Protein AF-F2YLJ5-F1 (afdb_monomer_lite)

Foldseek 3Di:
DDDPPPPPPPPPPPDDPDPVPPDDDDDDPDLLCQVVPDPPWPDDSPDDSVPGDD

Organism: Ciona intestinalis (NCBI:txid7719)

pLDDT: mean 81.45, std 12.67, range [51.84, 95.44]

Radius of gyration: 21.78 Å; chains: 1; bounding box: 47×29×58 Å

Secondary structure (DSSP, 8-state):
----------PPP----SGGGS------SSGGGGGGT-SS----TTS-GGGS--

Sequence (54 aa):
PPFLQNTDKSTPAKGITSGANIPMITELINDTNVQFLDQDDDDDPNTELYLTQP

Structure (mmCIF, N/CA/C/O backbone):
data_AF-F2YLJ5-F1
#
_entry.id   AF-F2YLJ5-F1
#
loop_
_atom_site.group_PDB
_atom_site.id
_atom_site.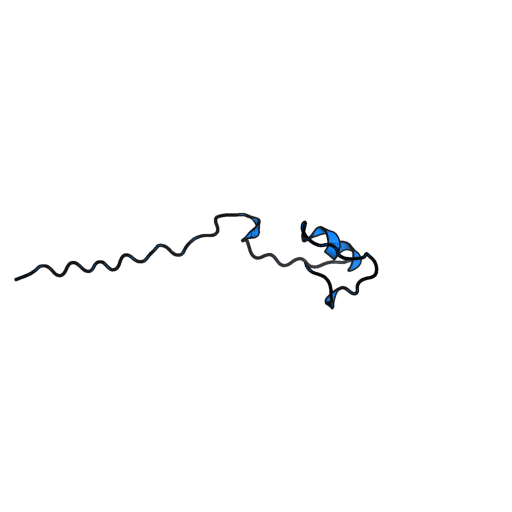type_symbol
_atom_site.label_atom_id
_atom_site.label_alt_id
_atom_site.label_comp_id
_atom_site.label_asym_id
_atom_site.label_entity_id
_atom_site.label_seq_id
_atom_site.pdbx_PDB_ins_code
_atom_site.Cartn_x
_atom_site.Cartn_y
_atom_site.Cartn_z
_atom_site.occupancy
_atom_site.B_iso_or_equiv
_atom_site.auth_seq_id
_atom_site.auth_comp_id
_atom_site.auth_asym_id
_atom_site.auth_atom_id
_atom_site.pdbx_PDB_model_num
ATOM 1 N N . PRO A 1 1 ? -39.401 16.967 46.027 1.00 53.53 1 PRO A N 1
ATOM 2 C CA . PRO A 1 1 ? -38.793 17.260 44.706 1.00 53.53 1 PRO A CA 1
ATOM 3 C C . PRO A 1 1 ? -37.815 16.147 44.285 1.00 53.53 1 PRO A C 1
ATOM 5 O O . PRO A 1 1 ? -36.917 15.835 45.064 1.00 53.53 1 PRO A O 1
ATOM 8 N N . PRO A 1 2 ? -38.008 15.497 43.124 1.00 51.84 2 PRO A N 1
ATOM 9 C CA . PRO A 1 2 ? -37.111 14.441 42.671 1.00 51.84 2 PRO A CA 1
ATOM 10 C C . PRO A 1 2 ? -35.804 15.053 42.156 1.00 51.84 2 PRO A C 1
ATOM 12 O O . PRO A 1 2 ? -35.807 16.082 41.481 1.00 51.84 2 PRO A O 1
ATOM 15 N N . PHE A 1 3 ? -34.686 14.424 42.502 1.00 60.62 3 PHE A N 1
ATOM 16 C CA . PHE A 1 3 ? -33.372 14.761 41.975 1.00 60.62 3 PHE A CA 1
ATOM 17 C C . PHE A 1 3 ? -33.301 14.298 40.514 1.00 60.62 3 PHE A C 1
ATOM 19 O O . PHE A 1 3 ? -33.507 13.120 40.224 1.00 60.62 3 PHE A O 1
ATOM 26 N N . LEU A 1 4 ? -33.046 15.228 39.592 1.00 61.16 4 LEU A N 1
ATOM 27 C CA . LEU A 1 4 ? -32.775 14.925 38.188 1.00 61.16 4 LEU A CA 1
ATOM 28 C C . LEU A 1 4 ? -31.406 14.242 38.097 1.00 61.16 4 LEU A C 1
ATOM 30 O O . LEU A 1 4 ? -30.369 14.902 38.090 1.00 61.16 4 LEU A O 1
ATOM 34 N N . GLN A 1 5 ? -31.396 12.912 38.065 1.00 61.84 5 GLN A N 1
ATOM 35 C CA . GLN A 1 5 ? -30.204 12.150 37.720 1.00 61.84 5 GLN A CA 1
ATOM 36 C C . GLN A 1 5 ? -30.073 12.158 36.193 1.00 61.84 5 GLN A C 1
ATOM 38 O O . GLN A 1 5 ? -30.622 11.292 35.516 1.00 61.84 5 GLN A O 1
ATOM 43 N N . ASN A 1 6 ? -29.352 13.138 35.644 1.00 55.44 6 ASN A N 1
ATOM 44 C CA . ASN A 1 6 ? -28.922 13.079 34.249 1.00 55.44 6 ASN A CA 1
ATOM 45 C C . ASN A 1 6 ? -27.918 11.929 34.114 1.00 55.44 6 ASN A C 1
ATOM 47 O O . ASN A 1 6 ? -26.751 12.051 34.486 1.00 55.44 6 ASN A O 1
ATOM 51 N N . THR A 1 7 ? -28.384 10.781 33.629 1.00 60.22 7 THR A N 1
ATOM 52 C CA . THR A 1 7 ? -27.530 9.674 33.197 1.00 60.22 7 THR A CA 1
ATOM 53 C C . THR A 1 7 ? -27.163 9.857 31.730 1.00 60.22 7 THR A C 1
ATOM 55 O O . THR A 1 7 ? -27.412 8.972 30.915 1.00 60.22 7 THR A O 1
ATOM 58 N N . ASP A 1 8 ? -26.544 10.983 31.383 1.00 60.84 8 ASP A N 1
ATOM 59 C CA . ASP A 1 8 ? -25.799 11.064 30.130 1.00 60.84 8 ASP A CA 1
ATOM 60 C C . ASP A 1 8 ? -24.487 10.306 30.350 1.00 60.84 8 ASP A C 1
ATOM 62 O O . ASP A 1 8 ? -23.422 10.887 30.557 1.00 60.84 8 ASP A O 1
ATOM 66 N N . LYS A 1 9 ? -24.560 8.966 30.373 1.00 62.38 9 LYS A N 1
ATOM 67 C CA . LYS A 1 9 ? -23.372 8.152 30.117 1.00 62.38 9 LYS A CA 1
ATOM 68 C C . LYS A 1 9 ? -23.018 8.409 28.661 1.00 62.38 9 LYS A C 1
ATOM 70 O O . LYS A 1 9 ? -23.470 7.685 27.779 1.00 62.38 9 LYS A O 1
ATOM 75 N N . SER A 1 10 ? -22.223 9.444 28.414 1.00 64.19 10 SER A N 1
ATOM 76 C CA . SER A 1 10 ? -21.434 9.517 27.199 1.00 64.19 10 SER A CA 1
ATOM 77 C C . SER A 1 10 ? -20.589 8.249 27.190 1.00 64.19 10 SER A C 1
ATOM 79 O O . SER A 1 10 ? -19.650 8.082 27.968 1.00 64.19 10 SER A O 1
ATOM 81 N N . THR A 1 11 ? -20.996 7.268 26.386 1.00 65.38 11 THR A N 1
ATOM 82 C CA . THR A 1 11 ? -20.114 6.158 26.043 1.00 65.38 11 THR A CA 1
ATOM 83 C C . THR A 1 11 ? -18.813 6.798 25.579 1.00 65.38 11 THR A C 1
ATOM 85 O O . THR A 1 11 ? -18.872 7.609 24.647 1.00 65.38 11 THR A O 1
ATOM 88 N N . PRO A 1 12 ? -17.672 6.532 26.241 1.00 64.25 12 PRO A N 1
ATOM 89 C CA . PRO A 1 12 ? -16.414 7.114 25.812 1.00 64.25 12 PRO A CA 1
ATOM 90 C C . PRO A 1 12 ? -16.238 6.754 24.341 1.00 64.25 12 PRO A C 1
ATOM 92 O O . PRO A 1 12 ? -16.486 5.604 23.963 1.00 64.25 12 PRO A O 1
ATOM 95 N N . ALA A 1 13 ? -15.897 7.749 23.515 1.00 69.19 13 ALA A N 1
ATOM 96 C CA . ALA A 1 13 ? -15.604 7.523 22.108 1.00 69.19 13 ALA A CA 1
ATOM 97 C C . ALA A 1 13 ? -14.641 6.337 22.038 1.00 69.1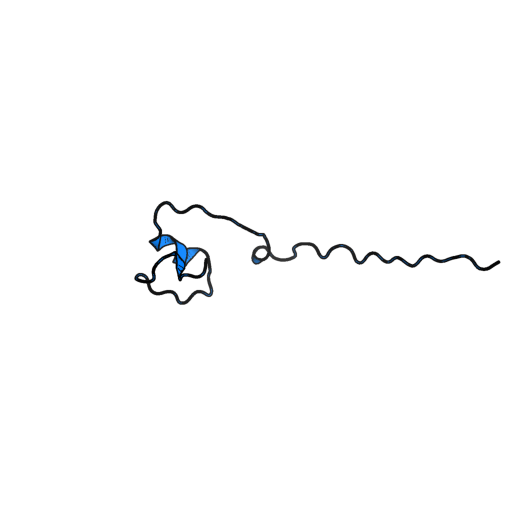9 13 ALA A C 1
ATOM 99 O O . ALA A 1 13 ? -13.589 6.354 22.680 1.00 69.19 13 ALA A O 1
ATOM 100 N N . LYS A 1 14 ? -15.074 5.257 21.383 1.00 75.94 14 LYS A N 1
ATOM 101 C CA . LYS A 1 14 ? -14.347 3.992 21.371 1.00 75.94 14 LYS A CA 1
ATOM 102 C C . LYS A 1 14 ? -12.996 4.269 20.710 1.00 75.94 14 LYS A C 1
ATOM 104 O O . LYS A 1 14 ? -12.944 4.507 19.509 1.00 75.94 14 LYS A O 1
ATOM 109 N N . GLY A 1 15 ? -11.943 4.357 21.521 1.00 83.69 15 GLY A N 1
ATOM 110 C CA . GLY A 1 15 ? -10.595 4.652 21.045 1.00 83.69 15 GLY A CA 1
ATOM 111 C C . GLY A 1 15 ? -10.077 3.548 20.126 1.00 83.69 15 GLY A C 1
ATOM 112 O O . GLY A 1 15 ? -10.644 2.457 20.065 1.00 83.69 15 GLY A O 1
ATOM 113 N N . ILE A 1 16 ? -8.985 3.827 19.420 1.00 89.62 16 ILE A N 1
ATOM 114 C CA . ILE A 1 16 ? -8.304 2.841 18.578 1.00 89.62 16 ILE A CA 1
ATOM 115 C C . ILE A 1 16 ? -7.703 1.760 19.488 1.00 89.62 16 ILE A C 1
ATOM 117 O O . ILE A 1 16 ? -6.887 2.062 20.355 1.00 89.62 16 ILE A O 1
ATOM 121 N N . THR A 1 17 ? -8.125 0.504 19.319 1.00 92.12 17 THR A N 1
ATOM 122 C CA . THR A 1 17 ? -7.700 -0.626 20.171 1.00 92.12 17 THR A CA 1
ATOM 123 C C . THR A 1 17 ? -6.714 -1.579 19.496 1.00 92.12 17 THR A C 1
ATOM 125 O O . THR A 1 17 ? -6.209 -2.485 20.152 1.00 92.12 17 THR A O 1
ATOM 128 N N . SER A 1 18 ? -6.454 -1.407 18.199 1.00 93.00 18 SER A N 1
ATOM 129 C CA . SER A 1 18 ? -5.518 -2.212 17.406 1.00 93.00 18 SER A CA 1
ATOM 130 C C . SER A 1 18 ? -4.729 -1.307 16.463 1.00 93.00 18 SER A C 1
ATOM 132 O O . SER A 1 18 ? -5.265 -0.318 15.964 1.00 93.00 18 SER A O 1
ATOM 134 N N . GLY A 1 19 ? -3.460 -1.645 16.222 1.00 91.06 19 GLY A N 1
ATOM 135 C CA . GLY A 1 19 ? -2.578 -0.881 15.336 1.00 91.06 19 GLY A CA 1
ATOM 136 C C . GLY A 1 19 ? -3.083 -0.819 13.893 1.00 91.06 19 GLY A C 1
ATOM 137 O O . GLY A 1 19 ? -2.970 0.226 13.270 1.00 91.06 19 GLY A O 1
ATOM 138 N N . ALA A 1 20 ? -3.739 -1.881 13.413 1.00 90.44 20 ALA A N 1
ATOM 139 C CA . ALA A 1 20 ? -4.353 -1.923 12.081 1.00 90.44 20 ALA A CA 1
ATOM 140 C C . ALA A 1 20 ? -5.502 -0.908 11.905 1.00 90.44 20 ALA A C 1
ATOM 142 O O . ALA A 1 20 ? -5.895 -0.587 10.794 1.00 90.44 20 ALA A O 1
ATOM 143 N N . ASN A 1 21 ? -6.056 -0.383 13.003 1.00 91.62 21 ASN A N 1
ATOM 144 C CA . ASN A 1 21 ? -7.116 0.626 12.968 1.00 91.62 21 ASN A CA 1
ATOM 145 C C . ASN A 1 21 ? -6.571 2.064 12.988 1.00 91.62 21 ASN A C 1
ATOM 147 O O . ASN A 1 21 ? -7.361 3.010 13.037 1.00 91.62 21 ASN A O 1
ATOM 151 N N . ILE A 1 22 ? -5.247 2.244 13.007 1.00 92.81 22 ILE A N 1
ATOM 152 C CA . ILE A 1 22 ? -4.621 3.557 12.860 1.00 92.81 22 ILE A CA 1
ATOM 153 C C . ILE A 1 22 ? -4.667 3.921 11.370 1.00 92.81 22 ILE A C 1
ATOM 155 O O . ILE A 1 22 ? -4.106 3.183 10.566 1.00 92.81 22 ILE A O 1
ATOM 159 N N . PRO A 1 23 ? -5.312 5.033 10.975 1.00 91.06 23 PRO A N 1
ATOM 160 C CA . PRO A 1 23 ? -5.312 5.457 9.582 1.00 91.06 23 PRO A CA 1
ATOM 161 C C . PRO A 1 23 ? -3.903 5.896 9.173 1.00 91.06 23 PRO A C 1
ATOM 163 O O . PRO A 1 23 ? -3.303 6.751 9.827 1.00 91.06 23 PRO A O 1
ATOM 166 N N . MET A 1 24 ? -3.399 5.329 8.080 1.00 92.75 24 MET A N 1
ATOM 167 C CA . MET A 1 24 ? -2.070 5.605 7.537 1.00 92.75 24 MET A CA 1
ATOM 168 C C . MET A 1 24 ? -2.183 6.018 6.068 1.00 92.75 24 MET A C 1
ATOM 170 O O . MET A 1 24 ? -3.094 5.596 5.364 1.00 92.75 24 MET A O 1
ATOM 174 N N . ILE A 1 25 ? -1.260 6.864 5.613 1.00 94.31 25 ILE A N 1
ATOM 175 C CA . ILE A 1 25 ? -1.088 7.220 4.201 1.00 94.31 25 ILE A CA 1
ATOM 176 C C . ILE A 1 25 ? 0.400 7.082 3.903 1.00 94.31 25 ILE A C 1
ATOM 178 O O . ILE A 1 25 ? 1.220 7.677 4.607 1.00 94.31 25 ILE A O 1
ATOM 182 N N . THR A 1 26 ? 0.732 6.314 2.869 1.00 91.88 26 THR A N 1
ATOM 183 C CA . THR A 1 26 ? 2.115 6.016 2.489 1.00 91.88 26 THR A CA 1
ATOM 184 C C . THR A 1 26 ? 2.341 6.415 1.037 1.00 91.88 26 THR A C 1
ATOM 186 O O . THR A 1 26 ? 1.659 5.930 0.141 1.00 91.88 26 THR A O 1
ATOM 189 N N . GLU A 1 27 ? 3.301 7.305 0.801 1.00 95.44 27 GLU A N 1
ATOM 190 C CA . GLU A 1 27 ? 3.766 7.631 -0.547 1.00 95.44 27 GLU A CA 1
ATOM 191 C C . GLU A 1 27 ? 4.754 6.561 -1.025 1.00 95.44 27 GLU A C 1
ATOM 193 O O . GLU A 1 27 ? 5.656 6.162 -0.282 1.00 95.44 27 GLU A O 1
ATOM 198 N N . LEU A 1 28 ? 4.597 6.107 -2.269 1.00 93.12 28 LEU A N 1
ATOM 199 C CA . LEU A 1 28 ? 5.461 5.105 -2.883 1.00 93.12 28 LEU A CA 1
ATOM 200 C C . LEU A 1 28 ? 6.279 5.729 -4.016 1.00 93.12 28 LEU A C 1
ATOM 202 O O . LEU A 1 28 ? 5.763 6.481 -4.834 1.00 93.12 28 LEU A O 1
ATOM 206 N N . ILE A 1 29 ? 7.570 5.386 -4.067 1.00 94.44 29 ILE A N 1
ATOM 207 C CA . ILE A 1 29 ? 8.462 5.744 -5.185 1.00 94.44 29 ILE A CA 1
ATOM 208 C C . ILE A 1 29 ? 8.363 4.715 -6.321 1.00 94.44 29 ILE A C 1
ATOM 210 O O . ILE A 1 29 ? 8.638 5.034 -7.474 1.00 94.44 29 ILE A O 1
ATOM 214 N N . ASN A 1 30 ? 8.006 3.473 -5.982 1.00 92.25 30 ASN A N 1
ATOM 215 C CA . ASN A 1 30 ? 7.758 2.402 -6.936 1.00 92.25 30 ASN A CA 1
ATOM 216 C C . ASN A 1 30 ? 6.386 1.786 -6.656 1.00 92.25 30 ASN A C 1
ATOM 218 O O . ASN A 1 30 ? 6.172 1.233 -5.575 1.00 92.25 30 ASN A O 1
ATOM 222 N N . ASP A 1 31 ? 5.507 1.868 -7.647 1.00 90.06 31 ASP A N 1
ATOM 223 C CA . ASP A 1 31 ? 4.120 1.413 -7.600 1.00 90.06 31 ASP A CA 1
ATOM 224 C C . ASP A 1 31 ? 4.016 -0.084 -7.287 1.00 90.06 31 ASP A C 1
ATOM 226 O O . ASP A 1 31 ? 3.120 -0.502 -6.562 1.00 90.06 31 ASP A O 1
ATOM 230 N N . THR A 1 32 ? 4.996 -0.888 -7.718 1.00 89.62 32 THR A N 1
ATOM 231 C CA . THR A 1 32 ? 5.004 -2.336 -7.453 1.00 89.62 32 THR A CA 1
ATOM 232 C C . THR A 1 32 ? 5.189 -2.683 -5.976 1.00 89.62 32 THR A C 1
ATOM 234 O O . THR A 1 32 ? 5.060 -3.839 -5.611 1.00 89.62 32 THR A O 1
ATOM 237 N N . ASN A 1 33 ? 5.543 -1.730 -5.107 1.00 91.19 33 ASN A N 1
ATOM 238 C CA . ASN A 1 33 ? 5.717 -2.000 -3.676 1.00 91.19 33 ASN A CA 1
ATOM 239 C C . ASN A 1 33 ? 4.402 -1.945 -2.882 1.00 91.19 33 ASN A C 1
ATOM 241 O O . ASN A 1 33 ? 4.426 -2.209 -1.681 1.00 91.19 33 ASN A O 1
ATOM 245 N N . VAL A 1 34 ? 3.278 -1.594 -3.517 1.00 91.38 34 VAL A N 1
ATOM 246 C CA . VAL A 1 34 ? 1.967 -1.514 -2.852 1.00 91.38 34 VAL A CA 1
ATOM 247 C C . VAL A 1 34 ? 1.549 -2.848 -2.222 1.00 91.38 34 VAL A C 1
ATOM 249 O O . VAL A 1 34 ? 1.064 -2.849 -1.100 1.00 91.38 34 VAL A O 1
ATOM 252 N N . GLN A 1 35 ? 1.912 -3.970 -2.853 1.00 88.50 35 GLN A N 1
ATOM 253 C CA . GLN A 1 35 ? 1.659 -5.352 -2.412 1.00 88.50 35 GLN A CA 1
ATOM 254 C C . GLN A 1 35 ? 2.225 -5.733 -1.026 1.00 88.50 35 GLN A C 1
ATOM 256 O O . GLN A 1 35 ? 2.091 -6.873 -0.593 1.00 88.50 35 GLN A O 1
ATOM 261 N N . PHE A 1 36 ? 2.978 -4.842 -0.371 1.00 90.62 36 PHE A N 1
ATOM 262 C CA . PHE A 1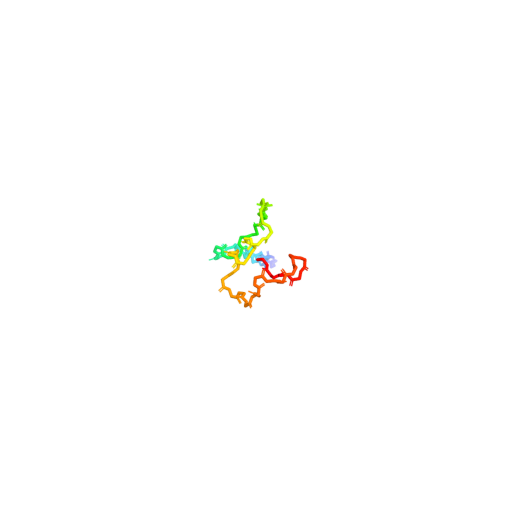 36 ? 3.547 -5.073 0.961 1.00 90.62 36 PHE A CA 1
ATOM 263 C C . PHE A 1 36 ? 2.819 -4.314 2.076 1.00 90.62 36 PHE A C 1
ATOM 265 O O . PHE A 1 36 ? 3.207 -4.462 3.239 1.00 90.62 36 PHE A O 1
ATOM 272 N N . LEU A 1 37 ? 1.863 -3.446 1.733 1.00 91.50 37 LEU A N 1
ATOM 273 C CA . LEU A 1 37 ? 1.157 -2.606 2.697 1.00 91.50 37 LEU A CA 1
ATOM 274 C C . LEU A 1 37 ? 0.070 -3.408 3.428 1.00 91.50 37 LEU A C 1
ATOM 276 O O . LEU A 1 37 ? 0.103 -3.451 4.663 1.00 91.50 37 LEU A O 1
ATOM 280 N N . ASP A 1 38 ? -0.742 -4.153 2.685 1.00 88.56 38 ASP A N 1
ATOM 281 C CA . ASP A 1 38 ? -1.744 -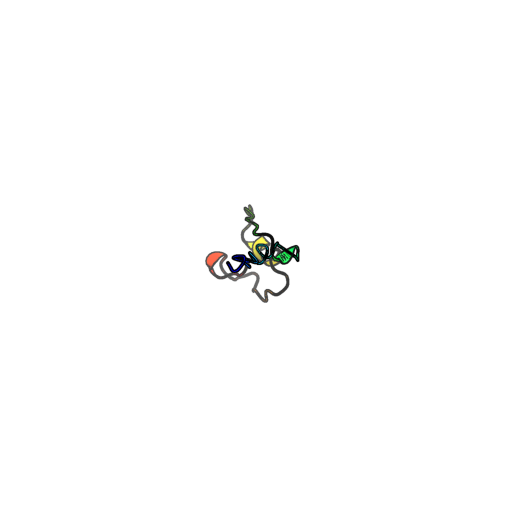5.064 3.227 1.00 88.56 38 ASP A CA 1
ATOM 282 C C . ASP A 1 38 ? -1.249 -6.514 3.219 1.00 88.56 38 ASP A C 1
ATOM 284 O O . ASP A 1 38 ? -0.589 -6.992 2.296 1.00 88.56 38 ASP A O 1
ATOM 288 N N . GLN A 1 39 ? -1.523 -7.227 4.316 1.00 83.94 39 GLN A N 1
ATOM 289 C CA . GLN A 1 39 ? -1.051 -8.605 4.523 1.00 83.94 39 GLN A CA 1
ATOM 290 C C . GLN A 1 39 ? -2.057 -9.670 4.081 1.00 83.94 39 GLN A C 1
ATOM 292 O O . GLN A 1 39 ? -1.712 -10.851 4.049 1.00 83.94 39 GLN A O 1
ATOM 297 N N . ASP A 1 40 ? -3.297 -9.273 3.820 1.00 85.62 40 ASP A N 1
ATOM 298 C CA . ASP A 1 40 ? -4.397 -10.118 3.362 1.00 85.62 40 ASP A CA 1
ATOM 299 C C . ASP A 1 40 ? -4.723 -9.923 1.876 1.00 85.62 40 ASP A C 1
ATOM 301 O O . ASP A 1 40 ? -5.729 -10.451 1.403 1.00 85.62 40 ASP A O 1
ATOM 305 N N . ASP A 1 41 ? -3.858 -9.217 1.149 1.00 83.31 41 ASP A N 1
ATOM 306 C CA . ASP A 1 41 ? -4.005 -8.992 -0.279 1.00 83.31 41 ASP A CA 1
ATOM 307 C C . ASP A 1 41 ? -3.431 -10.149 -1.124 1.00 83.31 41 ASP A C 1
ATOM 309 O O . ASP A 1 41 ? -2.358 -10.690 -0.841 1.00 83.31 41 ASP A O 1
ATOM 313 N N . ASP A 1 42 ? -4.166 -10.515 -2.176 1.00 81.88 42 ASP A N 1
ATOM 314 C CA . ASP A 1 42 ? -3.859 -11.590 -3.134 1.00 81.88 42 ASP A CA 1
ATOM 315 C C . ASP A 1 42 ? -3.381 -11.023 -4.493 1.00 81.88 42 ASP A C 1
ATOM 317 O O . ASP A 1 42 ? -3.418 -11.711 -5.521 1.00 81.88 42 ASP A O 1
ATOM 321 N N . ASP A 1 43 ? -2.958 -9.758 -4.526 1.00 81.12 43 ASP A N 1
ATOM 322 C CA . ASP A 1 43 ? -2.674 -9.039 -5.764 1.00 81.12 43 ASP A CA 1
ATOM 323 C C . ASP A 1 43 ? -1.499 -9.603 -6.594 1.00 81.12 43 ASP A C 1
ATOM 325 O O . ASP A 1 43 ? -0.409 -9.926 -6.106 1.00 81.12 43 ASP A O 1
ATOM 329 N N . ASP A 1 44 ? -1.728 -9.693 -7.913 1.00 83.12 44 ASP A N 1
ATOM 330 C CA . ASP A 1 44 ? -0.730 -10.082 -8.916 1.00 83.12 44 ASP A CA 1
ATOM 331 C C . ASP A 1 44 ? 0.279 -8.934 -9.136 1.00 83.12 44 ASP A C 1
ATOM 333 O O . ASP A 1 44 ? -0.130 -7.780 -9.284 1.00 83.12 44 ASP A O 1
ATOM 337 N N . PRO A 1 45 ? 1.592 -9.215 -9.252 1.00 79.31 45 PRO A N 1
ATOM 338 C CA . PRO A 1 45 ? 2.616 -8.206 -9.554 1.00 79.31 45 PRO A CA 1
ATOM 339 C C . PRO A 1 45 ? 2.401 -7.412 -10.859 1.00 79.31 45 PRO A C 1
AT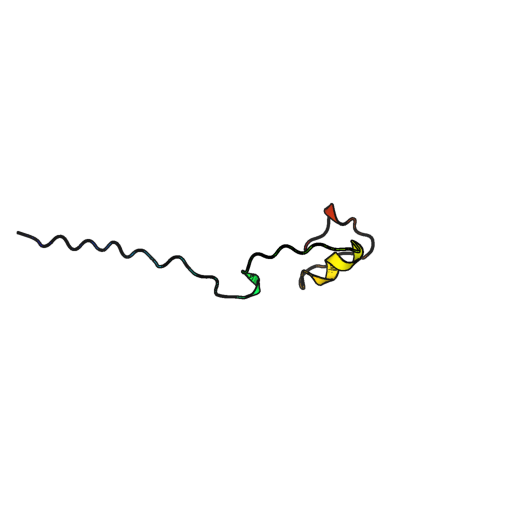OM 341 O O . PRO A 1 45 ? 3.110 -6.435 -11.095 1.00 79.31 45 PRO A O 1
ATOM 344 N N . ASN A 1 46 ? 1.476 -7.830 -11.728 1.00 84.38 46 ASN A N 1
ATOM 345 C CA . ASN A 1 46 ? 1.106 -7.135 -12.963 1.00 84.38 46 ASN A CA 1
ATOM 346 C C . ASN A 1 46 ? -0.214 -6.345 -12.857 1.00 84.38 46 ASN A C 1
ATOM 348 O O . ASN A 1 46 ? -0.685 -5.824 -13.871 1.00 84.38 46 ASN A O 1
ATOM 352 N N . THR A 1 47 ? -0.835 -6.275 -11.677 1.00 87.56 47 THR A N 1
ATOM 353 C CA . THR A 1 47 ? -2.029 -5.455 -11.445 1.00 87.56 47 THR A CA 1
ATOM 354 C C . THR A 1 47 ? -1.646 -3.977 -11.387 1.00 87.56 47 THR A C 1
ATOM 356 O O . THR A 1 47 ? -0.673 -3.583 -10.749 1.00 87.56 47 THR A O 1
ATOM 359 N N . GLU A 1 48 ? -2.416 -3.134 -12.075 1.00 88.00 48 GLU A N 1
ATOM 360 C CA . GLU A 1 48 ? -2.223 -1.683 -12.042 1.00 88.00 48 GLU A CA 1
ATOM 361 C C . GLU A 1 48 ? -2.523 -1.114 -10.644 1.00 88.00 48 GLU A C 1
ATOM 363 O O . GLU A 1 48 ? -3.532 -1.472 -10.042 1.00 88.00 48 GLU A O 1
ATOM 368 N N . LEU A 1 49 ? -1.722 -0.152 -10.169 1.00 87.69 49 LEU A N 1
ATOM 369 C CA . LEU A 1 49 ? -1.794 0.401 -8.801 1.00 87.69 49 LEU A CA 1
ATOM 370 C C . LEU A 1 49 ? -3.186 0.910 -8.379 1.00 87.69 49 LEU A C 1
ATOM 372 O O . LEU A 1 49 ? -3.562 0.836 -7.219 1.00 87.69 49 LEU A O 1
ATOM 376 N N . TYR A 1 50 ? -3.974 1.461 -9.302 1.00 86.69 50 TYR A N 1
ATOM 377 C CA . TYR A 1 50 ? -5.315 1.971 -8.975 1.00 86.69 50 TYR A CA 1
ATOM 378 C C . TYR A 1 50 ? -6.366 0.862 -8.797 1.00 86.69 50 TYR A C 1
ATOM 380 O O . TYR A 1 50 ? -7.517 1.163 -8.474 1.00 86.69 50 TYR A O 1
ATOM 388 N N . LEU A 1 51 ? -5.996 -0.393 -9.057 1.00 89.81 51 LEU A N 1
ATOM 389 C CA . LEU A 1 51 ? -6.834 -1.575 -8.877 1.00 89.81 51 LEU A CA 1
ATOM 390 C C . LEU A 1 51 ? -6.416 -2.415 -7.665 1.00 89.81 51 LEU A C 1
ATOM 392 O O . LEU A 1 51 ? -7.170 -3.324 -7.325 1.00 89.81 51 LEU A O 1
ATOM 396 N N . THR A 1 52 ? -5.277 -2.116 -7.032 1.00 85.00 52 THR A N 1
ATOM 397 C CA . THR A 1 52 ? -4.764 -2.890 -5.894 1.00 85.00 52 THR A CA 1
ATOM 398 C C . THR A 1 52 ? -5.451 -2.517 -4.581 1.00 85.00 52 THR A C 1
ATOM 400 O O . THR A 1 52 ? -6.046 -1.435 -4.468 1.00 85.00 52 THR A O 1
ATOM 403 N N . GLN A 1 53 ? -5.389 -3.394 -3.576 1.00 82.06 53 GLN A N 1
ATOM 404 C CA . GLN A 1 53 ? -5.682 -3.003 -2.191 1.00 82.06 53 GLN A CA 1
ATOM 405 C C . GLN A 1 53 ? -4.380 -2.551 -1.493 1.00 82.06 53 GLN A C 1
ATOM 407 O O . GLN A 1 53 ? -3.318 -3.102 -1.767 1.00 82.06 53 GLN A O 1
ATOM 412 N N . PRO A 1 54 ? -4.399 -1.467 -0.694 1.00 71.06 54 PRO A N 1
ATOM 413 C CA . PRO A 1 54 ? -3.229 -1.015 0.049 1.00 71.06 54 PRO A CA 1
ATOM 414 C C . PRO A 1 54 ? -3.288 -1.349 1.532 1.00 71.06 54 PRO A C 1
ATOM 416 O O . PRO A 1 54 ? -4.235 -0.878 2.201 1.00 71.06 54 PRO A O 1
#

=== Feature glossary ===
The record interleaves many kinds of information about one protein. Here is each kind framed as the question it answers.

Q: What are the backbone torsion angles?
A: φ (phi) and ψ (psi) are the two rotatable backbone dihedrals per residue: φ is the C(i-1)–N–Cα–C torsion, ψ is the N–Cα–C–N(i+1) torsion, both in degrees on (−180°, 180°]. α-helical residues cluster near (−60°, −45°); β-strand residues near (−120°, +130°). A Ramachandran plot is simply a scatter of (φ, ψ) for every residue.

Q: What is the amino-acid chain?
A: This is the polypeptide sequence — one letter per residue, N-terminus first. Length ranges from a few dozen residues for small domains to over a thousand for large multi-domain proteins.

Q: How mobile is each atom in the crystal?
A: For experimental (PDB) structures, the B-factor (temperature factor) quantifies the positional spread of each atom in the crystal — a combination of thermal vibration and static disorder — in units of Å². High B-factors mark flexible loops or poorly resolved regions; low B-factors mark the rigid, well-ordered core.

Q: Are the domains correctly placed relative to each other?
A: Predicted Aligned Error (PAE) is an AlphaFold confidence matrix: entry (i, j) is the expected error in the position of residue j, in ångströms, when the prediction is superimposed on the true structure at residue i. Low PAE within a block of residues means that block is internally rigid and well-predicted; high PAE between two blocks means their relative placement is uncertain even if each block individually is confident.

Q: How confident is the AlphaFold model at each residue?
A: pLDDT is the predicted lDDT-Cα score: AlphaFold's confidence that the local environment of each residue (all inter-atomic distances within 15 Å) is correctly placed. It is a per-residue number between 0 and 100, with higher meaning more reliable.

Q: What family and function is it annotated with?
A: Functional annotations link the protein to curated databases. InterPro entries identify conserved domains and families by matching the sequence against member-database signatures (Pfam, PROSITE, CDD, …). Gene Ontology (GO) terms describe molecular function, biological process, and cellular component in a controlled vocabulary. CATH places the structure in a hierarchical fold classification (Class/Architecture/Topology/Homologous-superfamily). The organism is the source species.

Q: How big and how compact is the whole molecule?
A: Three whole-structure scalars: the radius of gyration (RMS distance of Cα from centroid, in Å), the count of Cα–Cα contacts (pairs closer than 8 Å and separated by more than four residues in sequence — i.e. tertiary, not local, contacts), and the bounding-box dimensions. Together they distinguish compact globular folds from extended fibres or disordered chains.

Q: What known structures does this most resemble?
A: The Foldseek neighbor list gives the closest experimentally determined structures in the PDB, ranked by structural alignment. TM-score near 1 means near-identical fold; near 0.3 means only rough topology match. This is how one finds what a novel AlphaFold prediction most resembles in the solved-structure universe.

Q: Which residues are buried vs exposed?
A: SASA measures how much of the protein is reachable by solvent. It is computed by rolling a water-sized probe over the atomic surface and summing the exposed area (Å²). Per-residue SASA distinguishes core (buried, low SASA) from surface (exposed, high SASA) residues; total SASA is a whole-molecule size measure.

Q: Which residues are in helices, strands, or loops?
A: Eight-state secondary structure (DSSP): H is the canonical α-helix, G the tighter 3₁₀-helix, I the wider π-helix; E/B are β-structure, T and S are turns and bends, and '-' is everything else. DSSP derives these from the pattern of main-chain N–H···O=C hydrogen bonds, not from the sequence.

Q: Where is each backbone atom in 3D?
A: Structure coordinates are given as an mmCIF _atom_site loop: one row per atom with element, residue name, chain id, sequence number, and x/y/z position in Å. Only the four main-chain atoms per residue are included here; side chains are omitted to keep the record compact.

Q: What if only a Cα trace is available?
A: Three-state secondary structure (P-SEA) collapses the eight DSSP classes into helix (a), strand (b), and coil (c). P-SEA assigns these from Cα geometry alone — distances and angles — without requiring backbone oxygens, so it works on any Cα trace.

Q: What do the rendered images show?
A: The six renders are orthographic views along the three Cartesian axes in both directions. Representation (cartoon, sticks, or surface) and color scheme (sequence-rainbow or by-chain) vary across proteins so the training set covers all the common visualization conventions.

Q: What does the local fold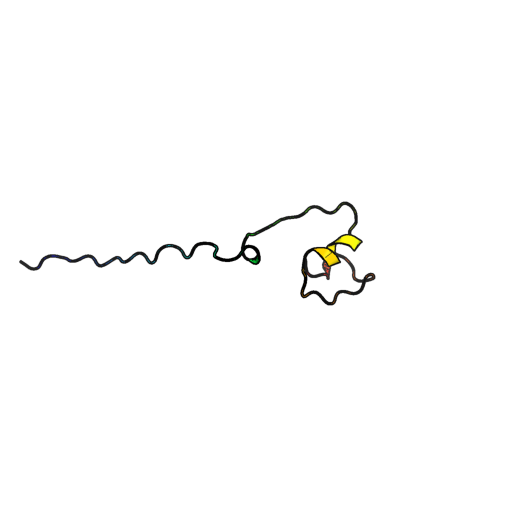 look like, residue by residue?
A: Foldseek's 3Di representation compresses backbone geometry into a per-residue letter drawn from a learned twenty-state alphabet. It captures the tertiary interaction pattern around each residue — which residues are packed against it in space, regardless of where they are in sequence.

Q: What do the diagnostic plots show?
A: The contact map is a binary N×N matrix image: pixel (i, j) is dark where Cα_i and Cα_j are within 8 Å and |i−j|>4. Because the |i−j|>4 filter removes local helical contacts, off-diagonal stripes parallel to the main diagonal indicate parallel β-sheets; stripes perpendicular to it indicate antiparallel β-sheets. The Ramachandran plot scatters every residue's (φ, ψ) pair against the sterically allowed regions. The PAE heatmap renders the predicted-aligned-error matrix.